Protein AF-A0A2D5W8J3-F1 (afdb_monomer)

pLDDT: mean 86.52, std 15.35, range [39.41, 98.69]

Sequence (83 aa):
MEKSTITQPERRVIHQTNNFLTLCLAHGELALDSEDDGERAEALATILEGAREMADWLAAHRRTLEALRRDRDRPLPPLDASA

Foldseek 3Di:
DDPPPQDPLNVVLVVLVVVLVVLCVVLVVQLVPDPDPVSNVVSVVSNVVSVVVNVVVVVVSVVVVVVVVCVVPDDDDPPPPPD

Mean predicted aligned error: 8.75 Å

Structure (mmCIF, N/CA/C/O backbone):
data_AF-A0A2D5W8J3-F1
#
_entry.id   AF-A0A2D5W8J3-F1
#
loop_
_atom_site.group_PDB
_atom_site.id
_atom_site.type_symbol
_atom_site.label_atom_id
_atom_site.label_alt_id
_atom_site.label_comp_id
_atom_site.label_asym_id
_atom_site.label_entity_id
_atom_site.label_seq_id
_atom_site.pdbx_PDB_ins_code
_atom_site.Cartn_x
_atom_site.Cartn_y
_atom_site.Cartn_z
_atom_site.occupancy
_atom_site.B_iso_or_equiv
_atom_site.auth_seq_id
_atom_site.auth_comp_id
_atom_site.auth_asym_id
_atom_site.auth_atom_id
_atom_site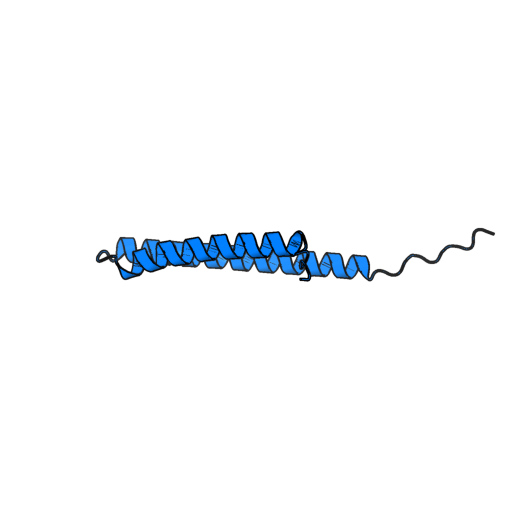.pdbx_PDB_model_num
ATOM 1 N N . MET A 1 1 ? 30.097 -17.809 -1.532 1.00 39.41 1 MET A N 1
ATOM 2 C CA . MET A 1 1 ? 28.906 -17.059 -1.085 1.00 39.41 1 MET A CA 1
ATOM 3 C C . MET A 1 1 ? 28.626 -16.011 -2.150 1.00 39.41 1 MET A C 1
ATOM 5 O O . MET A 1 1 ? 29.298 -14.986 -2.177 1.00 39.41 1 MET A O 1
ATOM 9 N N . GLU A 1 2 ? 27.774 -16.336 -3.121 1.00 43.03 2 GLU A N 1
ATOM 10 C CA . GLU A 1 2 ? 27.441 -15.423 -4.220 1.00 43.03 2 GLU A CA 1
ATOM 11 C C . GLU A 1 2 ? 26.689 -14.215 -3.656 1.00 43.03 2 GLU A C 1
ATOM 13 O O . GLU A 1 2 ? 25.608 -14.344 -3.085 1.00 43.03 2 GLU A O 1
ATOM 18 N N . LYS A 1 3 ? 27.285 -13.024 -3.763 1.00 46.41 3 LYS A N 1
ATOM 19 C CA . LYS A 1 3 ? 26.581 -11.771 -3.494 1.00 46.41 3 LYS A CA 1
ATOM 20 C C . LYS A 1 3 ? 25.647 -11.525 -4.675 1.00 46.41 3 LYS A C 1
ATOM 22 O O . LYS A 1 3 ? 26.090 -10.973 -5.678 1.00 46.41 3 LYS A O 1
ATOM 27 N N . SER A 1 4 ? 24.380 -11.927 -4.566 1.00 51.06 4 SER A N 1
ATOM 28 C CA . SER A 1 4 ? 23.340 -11.491 -5.505 1.00 51.06 4 SER A CA 1
ATOM 29 C C . SER A 1 4 ? 23.336 -9.966 -5.569 1.00 51.06 4 SER A C 1
ATOM 31 O O . SER A 1 4 ? 22.938 -9.277 -4.627 1.00 51.06 4 SER A O 1
ATOM 33 N N . THR A 1 5 ? 23.821 -9.423 -6.680 1.00 54.28 5 THR A N 1
ATOM 34 C CA . THR A 1 5 ? 23.783 -7.996 -6.983 1.00 54.28 5 THR A CA 1
ATOM 35 C C . THR A 1 5 ? 22.375 -7.637 -7.430 1.00 54.28 5 THR A C 1
ATOM 37 O O . THR A 1 5 ? 22.077 -7.659 -8.620 1.00 54.28 5 THR A O 1
ATOM 40 N N . ILE A 1 6 ? 21.508 -7.338 -6.461 1.00 60.62 6 ILE A N 1
ATOM 41 C CA . ILE A 1 6 ? 20.163 -6.811 -6.720 1.00 60.62 6 ILE A CA 1
ATOM 42 C C . ILE A 1 6 ? 20.298 -5.554 -7.584 1.00 60.62 6 ILE A C 1
ATOM 44 O O . ILE A 1 6 ? 21.002 -4.608 -7.202 1.00 60.62 6 ILE A O 1
ATOM 48 N N . THR A 1 7 ? 19.635 -5.546 -8.738 1.00 69.69 7 THR A N 1
ATOM 49 C CA . THR A 1 7 ? 19.691 -4.428 -9.685 1.00 69.69 7 THR A CA 1
ATOM 50 C C . THR A 1 7 ? 18.971 -3.194 -9.117 1.00 69.69 7 THR A C 1
ATOM 52 O O . THR A 1 7 ? 18.117 -3.290 -8.233 1.00 69.69 7 THR A O 1
ATOM 55 N N . GLN A 1 8 ? 19.309 -1.986 -9.583 1.00 72.94 8 GLN A N 1
ATOM 56 C CA . GLN A 1 8 ? 18.677 -0.747 -9.096 1.00 72.94 8 GLN A CA 1
ATOM 57 C C . GLN A 1 8 ? 17.130 -0.745 -9.224 1.00 72.94 8 GLN A C 1
ATOM 59 O O . GLN A 1 8 ? 16.472 -0.287 -8.285 1.00 72.94 8 GLN A O 1
ATOM 64 N N . PRO A 1 9 ? 16.523 -1.287 -10.305 1.00 73.88 9 PRO A N 1
ATOM 65 C CA . PRO A 1 9 ? 15.070 -1.454 -10.397 1.00 73.88 9 PRO A CA 1
ATOM 66 C C . PRO A 1 9 ? 14.493 -2.363 -9.305 1.00 73.88 9 PRO A C 1
ATOM 68 O O . PRO A 1 9 ? 13.518 -1.992 -8.655 1.00 73.88 9 PRO A O 1
ATOM 71 N N . GLU A 1 10 ? 15.128 -3.506 -9.039 1.00 78.19 10 GLU A N 1
ATOM 72 C CA . GLU A 1 10 ? 14.696 -4.446 -7.996 1.00 78.19 10 GLU A CA 1
ATOM 73 C C . GLU A 1 10 ? 14.776 -3.818 -6.600 1.00 78.19 10 GLU A C 1
ATOM 75 O O . GLU A 1 10 ? 13.839 -3.945 -5.814 1.00 78.19 10 GLU A O 1
ATOM 80 N N . ARG A 1 11 ? 15.841 -3.056 -6.302 1.00 84.44 11 ARG A N 1
ATOM 81 C CA . ARG A 1 11 ? 15.950 -2.316 -5.030 1.00 84.44 11 ARG A CA 1
ATOM 82 C C . ARG A 1 11 ? 14.791 -1.347 -4.825 1.00 84.44 11 ARG A C 1
ATOM 84 O O . ARG A 1 11 ? 14.292 -1.227 -3.709 1.00 84.44 11 ARG A O 1
ATOM 91 N N . ARG A 1 12 ? 14.358 -0.659 -5.886 1.00 86.94 12 ARG A N 1
ATOM 92 C CA . ARG A 1 12 ? 13.239 0.289 -5.816 1.00 86.94 12 ARG A CA 1
ATOM 93 C C . ARG A 1 12 ? 11.911 -0.422 -5.550 1.00 86.94 12 ARG A C 1
ATOM 95 O O . ARG A 1 12 ? 11.130 0.069 -4.742 1.00 86.94 12 ARG A O 1
ATOM 102 N N . VAL A 1 13 ? 11.679 -1.574 -6.184 1.00 90.19 13 VAL A N 1
ATOM 103 C CA . VAL A 1 13 ? 10.489 -2.410 -5.938 1.00 90.19 13 VAL A CA 1
ATOM 104 C C . VAL A 1 13 ? 10.470 -2.923 -4.503 1.00 90.19 13 VAL A C 1
ATOM 106 O O . VAL A 1 13 ? 9.449 -2.792 -3.831 1.00 90.19 13 VAL A O 1
ATOM 109 N N . ILE A 1 14 ? 11.597 -3.443 -4.010 1.00 91.12 14 ILE A N 1
ATOM 110 C CA . ILE A 1 14 ? 11.718 -3.916 -2.625 1.00 91.12 14 ILE A CA 1
ATOM 111 C C . ILE A 1 14 ? 11.427 -2.776 -1.648 1.00 91.12 14 ILE A C 1
ATOM 113 O O . ILE A 1 14 ? 10.632 -2.946 -0.731 1.00 91.12 14 ILE A O 1
ATOM 117 N N . HIS A 1 15 ? 12.022 -1.601 -1.866 1.00 92.50 15 HIS A N 1
ATOM 118 C CA . HIS A 1 15 ? 11.808 -0.451 -0.993 1.00 92.50 15 HIS A CA 1
ATOM 119 C C . HIS A 1 15 ? 10.334 -0.030 -0.938 1.00 92.50 15 HIS A C 1
ATOM 121 O O . HIS A 1 15 ? 9.793 0.107 0.155 1.00 92.50 15 HIS A O 1
ATOM 127 N N . GLN A 1 16 ? 9.659 0.097 -2.087 1.00 94.19 16 GLN A N 1
ATOM 128 C CA . GLN A 1 16 ? 8.241 0.476 -2.082 1.00 94.19 16 GLN A CA 1
ATOM 129 C C . GLN A 1 16 ? 7.328 -0.597 -1.510 1.00 94.19 16 GLN A C 1
ATOM 131 O O . GLN A 1 16 ? 6.378 -0.271 -0.804 1.00 94.19 16 GLN A O 1
ATOM 136 N N . THR A 1 17 ? 7.658 -1.868 -1.725 1.00 95.56 17 THR A N 1
ATOM 137 C CA . THR A 1 17 ? 6.934 -2.969 -1.085 1.00 95.56 17 THR A CA 1
ATOM 138 C C . THR A 1 17 ? 7.074 -2.898 0.435 1.00 95.56 17 THR A C 1
ATOM 140 O O . THR A 1 17 ? 6.076 -2.983 1.141 1.00 95.56 17 THR A O 1
ATOM 143 N N . ASN A 1 18 ? 8.282 -2.666 0.953 1.00 96.56 18 ASN A N 1
ATOM 144 C CA . ASN A 1 18 ? 8.515 -2.553 2.394 1.00 96.56 18 ASN A CA 1
ATOM 145 C C . ASN A 1 18 ? 7.798 -1.345 3.012 1.00 96.56 18 ASN A C 1
ATOM 147 O O . ASN A 1 18 ? 7.244 -1.462 4.105 1.00 96.56 18 ASN A O 1
ATOM 151 N N . ASN A 1 19 ? 7.773 -0.206 2.315 1.00 96.00 19 ASN A N 1
ATOM 152 C CA . ASN A 1 19 ? 7.044 0.977 2.773 1.00 96.00 19 ASN A CA 1
ATOM 153 C C . ASN A 1 19 ? 5.537 0.688 2.859 1.00 96.00 19 ASN A C 1
ATOM 155 O O . ASN A 1 19 ? 4.917 0.960 3.884 1.00 96.00 19 ASN A O 1
ATOM 159 N N . PHE A 1 20 ? 4.964 0.064 1.825 1.00 98.06 20 PHE A N 1
ATOM 160 C CA . PHE A 1 20 ? 3.551 -0.315 1.817 1.00 98.06 20 PHE A CA 1
ATOM 161 C C . PHE A 1 20 ? 3.210 -1.343 2.908 1.00 98.06 20 PHE A C 1
ATOM 163 O O . PHE A 1 20 ? 2.198 -1.203 3.590 1.00 98.06 20 PHE A O 1
ATOM 170 N N . LEU A 1 21 ? 4.070 -2.344 3.130 1.00 98.31 21 LEU A N 1
ATOM 171 C CA . LEU A 1 21 ? 3.881 -3.320 4.208 1.00 98.31 21 LEU A CA 1
ATOM 172 C C . LEU A 1 21 ? 3.941 -2.667 5.591 1.00 98.31 21 LEU A C 1
ATOM 174 O O . LEU A 1 21 ? 3.128 -3.000 6.445 1.00 98.31 21 LEU A O 1
ATOM 178 N N . THR A 1 22 ? 4.853 -1.715 5.800 1.00 98.38 22 THR A N 1
ATOM 179 C CA . THR A 1 22 ? 4.927 -0.945 7.053 1.00 98.38 22 THR A CA 1
ATOM 180 C C . THR A 1 22 ? 3.618 -0.206 7.324 1.00 98.38 22 THR A C 1
ATOM 182 O O . THR A 1 22 ? 3.093 -0.286 8.431 1.00 98.38 22 THR A O 1
ATOM 185 N N . LEU A 1 23 ? 3.058 0.455 6.303 1.00 98.25 23 LEU A N 1
ATOM 186 C CA . LEU A 1 23 ? 1.756 1.119 6.394 1.00 98.25 23 LEU A CA 1
ATOM 187 C C . LEU A 1 23 ? 0.647 0.117 6.744 1.00 98.25 23 LEU A C 1
ATOM 189 O O . LEU A 1 23 ? -0.124 0.351 7.671 1.00 98.25 23 LEU A O 1
ATOM 193 N N . CYS A 1 24 ? 0.589 -1.021 6.045 1.00 98.50 24 CYS A N 1
ATOM 194 C CA . CYS A 1 24 ? -0.434 -2.040 6.286 1.00 98.50 24 CYS A CA 1
ATOM 195 C C . CYS A 1 24 ? -0.379 -2.610 7.702 1.00 98.50 24 CYS A C 1
ATOM 197 O O . CYS A 1 24 ? -1.426 -2.819 8.305 1.00 98.50 24 CYS A O 1
ATOM 199 N N . LEU A 1 25 ? 0.821 -2.876 8.221 1.00 98.44 25 LEU A N 1
ATOM 200 C CA . LEU A 1 25 ? 0.993 -3.419 9.565 1.00 98.44 25 LEU A CA 1
ATOM 201 C C . LEU A 1 25 ? 0.560 -2.401 10.620 1.00 98.44 25 LEU A C 1
ATOM 203 O O . LEU A 1 25 ? -0.290 -2.719 11.442 1.00 98.44 25 LEU A O 1
ATOM 207 N N . ALA A 1 26 ? 1.050 -1.161 10.535 1.00 97.81 26 ALA A N 1
ATOM 208 C CA . ALA A 1 26 ? 0.732 -0.127 11.517 1.00 97.81 26 ALA A CA 1
ATOM 209 C C . ALA A 1 26 ? -0.774 0.175 11.587 1.00 97.81 26 ALA A C 1
ATOM 211 O O . ALA A 1 26 ? -1.361 0.195 12.666 1.00 97.81 26 ALA A O 1
ATOM 212 N N . HIS A 1 27 ? -1.422 0.375 10.437 1.00 98.12 27 HIS A N 1
ATOM 213 C CA . HIS A 1 27 ? -2.855 0.672 10.410 1.00 98.12 27 HIS A CA 1
ATOM 214 C C . HIS A 1 27 ? -3.722 -0.577 10.601 1.00 98.12 27 HIS A C 1
ATOM 216 O O . HIS A 1 27 ? -4.849 -0.470 11.072 1.00 98.12 27 HIS A O 1
ATOM 222 N N . GLY A 1 28 ? -3.218 -1.764 10.256 1.00 98.12 28 GLY A N 1
ATOM 223 C CA . GLY A 1 28 ? -3.919 -3.023 10.491 1.00 98.12 28 GLY A CA 1
ATOM 224 C C . GLY A 1 28 ? -4.011 -3.338 11.980 1.00 98.12 28 GLY A C 1
ATOM 225 O O . GLY A 1 28 ? -5.090 -3.672 12.459 1.00 98.12 28 GLY A O 1
ATOM 226 N N . GLU A 1 29 ? -2.909 -3.164 12.710 1.00 97.94 29 GLU A N 1
ATOM 227 C CA . GLU A 1 29 ? -2.876 -3.269 14.173 1.00 97.94 29 GLU A CA 1
ATOM 228 C C . GLU A 1 29 ? -3.807 -2.228 14.812 1.00 97.94 29 GLU A C 1
ATOM 230 O O . GLU A 1 29 ? -4.684 -2.596 15.589 1.00 97.94 29 GLU A O 1
ATOM 235 N N . LEU A 1 30 ? -3.729 -0.960 14.382 1.00 96.06 30 LEU A N 1
ATOM 236 C CA . LEU A 1 30 ? -4.622 0.105 14.860 1.00 96.06 30 LEU A CA 1
ATOM 237 C C . LEU A 1 30 ? -6.110 -0.235 14.655 1.00 96.06 30 LEU A C 1
ATOM 239 O O . LEU A 1 30 ? -6.925 -0.035 15.551 1.00 96.06 30 LEU A O 1
ATOM 243 N N . ALA A 1 31 ? -6.475 -0.760 13.483 1.00 96.94 31 ALA A N 1
ATOM 244 C CA . ALA A 1 31 ? -7.857 -1.121 13.173 1.00 96.94 31 ALA A CA 1
ATOM 245 C C . ALA A 1 31 ? -8.376 -2.282 14.037 1.00 96.94 31 ALA A C 1
ATOM 247 O O . ALA A 1 31 ? -9.560 -2.314 14.378 1.00 96.94 31 ALA A O 1
ATOM 248 N N . LEU A 1 32 ? -7.512 -3.252 14.350 1.00 97.19 32 LEU A N 1
ATOM 249 C CA . LEU A 1 32 ? -7.866 -4.411 15.170 1.00 97.19 32 LEU A CA 1
ATOM 250 C C . LEU A 1 32 ? -8.006 -4.045 16.650 1.00 97.19 32 LEU A C 1
ATOM 252 O O . LEU A 1 32 ? -8.903 -4.572 17.307 1.00 97.19 32 LEU A O 1
ATOM 256 N N . ASP A 1 33 ? -7.156 -3.144 17.142 1.00 96.75 33 ASP A N 1
ATOM 257 C CA . ASP A 1 33 ? -7.119 -2.747 18.552 1.00 96.75 33 ASP A CA 1
ATOM 258 C C . ASP A 1 33 ? -8.108 -1.620 18.893 1.00 96.75 33 ASP A C 1
ATOM 260 O O . ASP A 1 33 ? -8.439 -1.428 20.064 1.00 96.75 33 ASP A O 1
ATOM 264 N N . SER A 1 34 ? -8.591 -0.862 17.901 1.00 94.00 34 SER A N 1
ATOM 265 C CA . SER A 1 34 ? -9.493 0.264 18.155 1.00 94.00 34 SER A CA 1
ATOM 266 C C . SER A 1 34 ? -10.907 -0.194 18.528 1.00 94.00 34 SER A C 1
ATOM 268 O O . SER A 1 34 ? -11.547 -0.979 17.819 1.00 94.00 34 SER A O 1
ATOM 270 N N . GLU A 1 35 ? -11.425 0.355 19.627 1.00 96.06 35 GLU A N 1
ATOM 271 C CA . GLU A 1 35 ? -12.824 0.228 20.052 1.00 96.06 35 GLU A CA 1
ATOM 272 C C . GLU A 1 35 ? -13.736 1.276 19.383 1.00 96.06 35 GLU A C 1
ATOM 274 O O . GLU A 1 35 ? -14.959 1.126 19.412 1.00 96.06 35 GLU A O 1
ATOM 279 N N . ASP A 1 36 ? -13.158 2.304 18.751 1.00 96.94 36 ASP A N 1
ATOM 280 C CA . ASP A 1 36 ? -13.880 3.361 18.044 1.00 96.94 36 ASP A CA 1
ATOM 281 C C . ASP A 1 36 ? -14.052 3.002 16.559 1.00 96.94 36 ASP A C 1
ATOM 283 O O . ASP A 1 36 ? -13.094 2.791 15.811 1.00 96.94 36 ASP A O 1
ATOM 287 N N . ASP A 1 37 ? -15.306 2.926 16.106 1.00 96.12 37 ASP A N 1
ATOM 288 C CA . ASP A 1 37 ? -15.615 2.563 14.720 1.00 96.12 37 ASP A CA 1
ATOM 289 C C . ASP A 1 37 ? -15.109 3.604 13.703 1.00 96.12 37 ASP A C 1
ATOM 291 O O . ASP A 1 37 ? -14.839 3.251 12.552 1.00 96.12 37 ASP A O 1
ATOM 295 N N . GLY A 1 38 ? -14.968 4.871 14.105 1.00 97.00 38 GLY A N 1
ATOM 296 C CA . GLY A 1 38 ? -14.426 5.947 13.279 1.00 97.00 38 GLY A CA 1
ATOM 297 C C . GLY A 1 38 ? -12.924 5.794 13.060 1.00 97.00 38 GLY A C 1
ATOM 298 O O . GLY A 1 38 ? -12.480 5.765 11.912 1.00 97.00 38 GLY A O 1
ATOM 299 N N . GLU A 1 39 ? -12.158 5.610 14.134 1.00 96.81 39 GLU A N 1
ATOM 300 C CA . GLU A 1 39 ? -10.716 5.339 14.060 1.00 96.81 39 GLU A CA 1
ATOM 301 C C . GLU A 1 39 ? -10.426 4.048 13.285 1.00 96.81 39 GLU A C 1
ATOM 303 O O . GLU A 1 39 ? -9.535 4.010 12.431 1.00 96.81 39 GLU A O 1
ATOM 308 N N . ARG A 1 40 ? -11.223 2.993 13.508 1.00 98.06 40 ARG A N 1
ATOM 309 C CA . ARG A 1 40 ? -11.120 1.749 12.735 1.00 98.06 40 ARG A CA 1
ATOM 310 C C 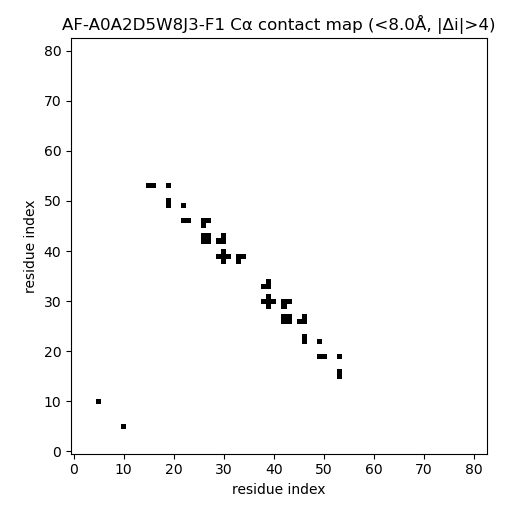. ARG A 1 40 ? -11.358 1.992 11.247 1.00 98.06 40 ARG A C 1
ATOM 312 O O . ARG A 1 40 ? -10.602 1.493 10.410 1.00 98.06 40 ARG A O 1
ATOM 319 N N . ALA A 1 41 ? -12.408 2.735 10.898 1.00 98.19 41 ALA A N 1
ATOM 320 C CA . ALA A 1 41 ? -12.718 3.048 9.508 1.00 98.19 41 ALA A CA 1
ATOM 321 C C . ALA A 1 41 ? -11.609 3.882 8.850 1.00 98.19 41 ALA A C 1
ATOM 323 O O . ALA A 1 41 ? -11.253 3.611 7.703 1.00 98.19 41 ALA A O 1
ATOM 324 N N . GLU A 1 42 ? -11.030 4.844 9.567 1.00 98.25 42 GLU A N 1
ATOM 325 C CA . GLU A 1 42 ? -9.917 5.669 9.088 1.00 98.25 42 GLU A CA 1
ATOM 326 C C . GLU A 1 42 ? -8.645 4.841 8.854 1.00 98.25 42 GLU A C 1
ATOM 328 O O . GLU A 1 42 ? -8.001 4.951 7.804 1.00 98.25 42 GLU A O 1
ATOM 333 N N . ALA A 1 43 ? -8.319 3.939 9.781 1.00 98.25 43 ALA A N 1
ATOM 334 C CA . ALA A 1 43 ? -7.194 3.025 9.644 1.00 98.25 43 ALA A CA 1
ATOM 335 C C . ALA A 1 43 ? -7.344 2.124 8.404 1.00 98.25 43 ALA A C 1
ATOM 337 O O . ALA A 1 43 ? -6.436 2.029 7.575 1.00 98.25 43 ALA A O 1
ATOM 338 N N . LEU A 1 44 ? -8.524 1.523 8.214 1.00 98.50 44 LEU A N 1
ATOM 339 C CA . LEU A 1 44 ? -8.825 0.703 7.037 1.00 98.50 44 LEU A CA 1
ATOM 340 C C . LEU A 1 44 ? -8.831 1.521 5.736 1.00 98.50 44 LEU A C 1
ATOM 342 O O . LEU A 1 44 ? -8.358 1.034 4.705 1.00 98.50 44 LEU A O 1
ATOM 346 N N . ALA A 1 45 ? -9.335 2.757 5.768 1.00 98.50 45 ALA A N 1
ATOM 347 C CA . ALA A 1 45 ? -9.310 3.658 4.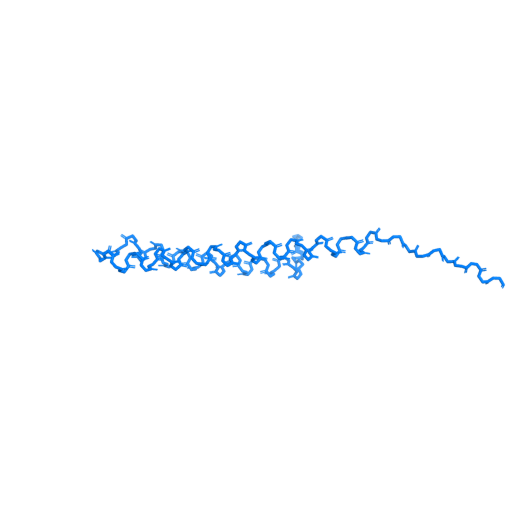619 1.00 98.50 45 ALA A CA 1
ATOM 348 C C . ALA A 1 45 ? -7.873 3.984 4.193 1.00 98.50 45 ALA A C 1
ATOM 350 O O . ALA A 1 45 ? -7.567 3.926 3.001 1.00 98.50 45 ALA A O 1
ATOM 351 N N . THR A 1 46 ? -6.980 4.216 5.158 1.00 98.44 46 THR A N 1
ATOM 352 C CA . THR A 1 46 ? -5.555 4.472 4.904 1.00 98.44 46 THR A CA 1
ATOM 353 C C . THR A 1 46 ? -4.879 3.273 4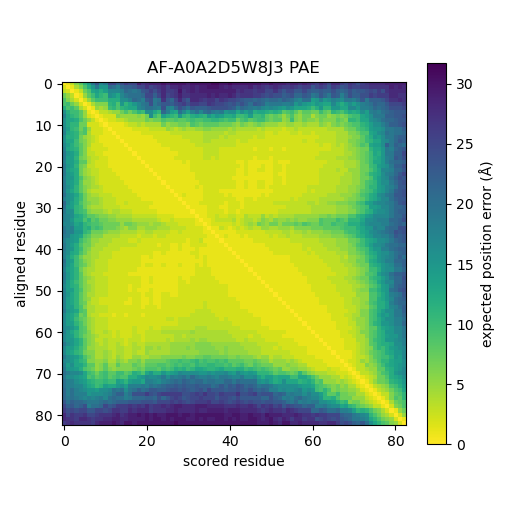.231 1.00 98.44 46 THR A C 1
ATOM 355 O O . THR A 1 46 ? -4.146 3.431 3.253 1.00 98.44 46 THR A O 1
ATOM 358 N N . ILE A 1 47 ? -5.171 2.048 4.688 1.00 98.69 47 ILE A N 1
ATOM 359 C CA . ILE A 1 47 ? -4.672 0.818 4.045 1.00 98.69 47 ILE A CA 1
ATOM 360 C C . ILE A 1 47 ? -5.179 0.710 2.604 1.00 98.69 47 ILE A C 1
ATOM 362 O O . ILE A 1 47 ? -4.409 0.391 1.694 1.00 98.69 47 ILE A O 1
ATOM 366 N N . LEU A 1 48 ? -6.471 0.968 2.382 1.00 98.62 48 LEU A N 1
ATOM 367 C CA . LEU A 1 48 ? -7.078 0.890 1.055 1.00 98.62 48 LEU A CA 1
ATOM 368 C C . LEU A 1 48 ? -6.473 1.913 0.086 1.00 98.62 48 LEU A C 1
ATOM 370 O O . LEU A 1 48 ? -6.244 1.587 -1.080 1.00 98.62 48 LEU A O 1
ATOM 374 N N . GLU A 1 49 ? -6.214 3.133 0.551 1.00 98.44 49 GLU A N 1
ATOM 375 C CA . GLU A 1 49 ? -5.549 4.170 -0.236 1.00 98.44 49 GLU A CA 1
ATOM 376 C C . GLU A 1 49 ? -4.126 3.751 -0.612 1.00 98.44 49 GLU A C 1
ATOM 378 O O . GLU A 1 49 ? -3.811 3.676 -1.803 1.00 98.44 49 GLU A O 1
ATOM 383 N N . GLY A 1 50 ? -3.313 3.331 0.363 1.00 98.19 50 GLY A N 1
ATOM 384 C CA . GL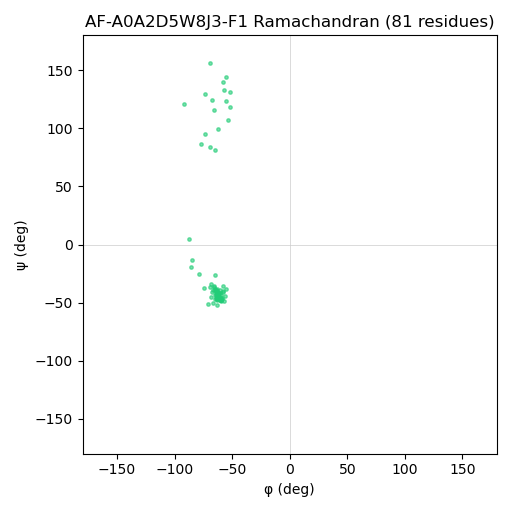Y A 1 50 ? -1.959 2.838 0.099 1.00 98.19 50 GLY A CA 1
ATOM 385 C C . GLY A 1 50 ? -1.934 1.649 -0.872 1.00 98.19 50 GLY A C 1
ATOM 386 O O . GLY A 1 50 ? -1.046 1.546 -1.721 1.00 98.19 50 GLY A O 1
ATOM 387 N N . ALA A 1 51 ? -2.936 0.765 -0.810 1.00 98.44 51 ALA A N 1
ATOM 388 C CA . ALA A 1 51 ? -3.047 -0.373 -1.720 1.00 98.44 51 ALA A CA 1
ATOM 389 C C . ALA A 1 51 ? -3.323 0.066 -3.166 1.00 98.44 51 ALA A C 1
ATOM 391 O O . ALA A 1 51 ? -2.756 -0.502 -4.104 1.00 98.44 51 ALA A O 1
ATOM 392 N N . ARG A 1 52 ? -4.169 1.087 -3.357 1.00 98.38 52 ARG A N 1
ATOM 393 C CA . ARG A 1 52 ? -4.447 1.674 -4.677 1.00 98.38 52 ARG A CA 1
ATOM 394 C C . ARG A 1 52 ? -3.202 2.340 -5.251 1.00 98.38 52 ARG A C 1
ATOM 396 O O . ARG A 1 52 ? -2.838 2.047 -6.388 1.00 98.38 52 ARG A O 1
ATOM 403 N N . GLU A 1 53 ? -2.506 3.143 -4.451 1.00 97.88 53 GLU A N 1
ATOM 404 C CA . GLU A 1 53 ? -1.259 3.789 -4.871 1.00 97.88 53 GLU A CA 1
ATOM 405 C C . GLU A 1 53 ? -0.188 2.767 -5.270 1.00 97.88 53 GLU A C 1
ATOM 407 O O . GLU A 1 53 ? 0.464 2.911 -6.308 1.00 97.88 53 GLU A O 1
ATOM 412 N N . MET A 1 54 ? -0.030 1.693 -4.490 1.00 97.69 54 MET A N 1
ATOM 413 C CA . MET A 1 54 ? 0.924 0.630 -4.802 1.00 97.69 54 MET A CA 1
ATOM 414 C C . MET A 1 54 ? 0.544 -0.114 -6.090 1.00 97.69 54 MET A C 1
ATOM 416 O O . MET A 1 54 ? 1.419 -0.427 -6.903 1.00 97.69 54 MET A O 1
ATOM 420 N N . ALA A 1 55 ? -0.748 -0.371 -6.320 1.00 97.25 55 ALA A N 1
ATOM 421 C CA . ALA A 1 55 ? -1.228 -0.992 -7.553 1.00 97.25 55 ALA A CA 1
ATOM 422 C C . ALA A 1 55 ? -0.940 -0.116 -8.786 1.00 97.25 55 ALA A C 1
ATOM 424 O O . ALA A 1 55 ? -0.409 -0.614 -9.787 1.00 97.25 55 ALA A O 1
ATOM 425 N N . ASP A 1 56 ? -1.213 1.186 -8.698 1.00 97.38 56 ASP A N 1
ATOM 426 C CA . ASP A 1 56 ? -0.928 2.148 -9.765 1.00 97.38 56 ASP A CA 1
ATOM 427 C C . ASP A 1 56 ? 0.574 2.261 -10.034 1.00 97.38 56 ASP A C 1
ATOM 429 O O . ASP A 1 56 ? 1.019 2.225 -11.192 1.00 97.38 56 ASP A O 1
ATOM 433 N N . TRP A 1 57 ? 1.375 2.317 -8.968 1.00 95.81 57 TRP A N 1
ATOM 434 C CA . TRP A 1 57 ? 2.828 2.350 -9.059 1.00 95.81 57 TRP A CA 1
ATOM 435 C C . TRP A 1 57 ? 3.386 1.094 -9.737 1.00 95.81 57 TRP A C 1
ATOM 437 O O . TRP A 1 57 ? 4.200 1.203 -10.659 1.00 95.81 57 TRP A O 1
ATOM 447 N N . LEU A 1 58 ? 2.916 -0.098 -9.354 1.00 94.25 58 LEU A N 1
ATOM 448 C CA . LEU A 1 58 ? 3.316 -1.368 -9.968 1.00 94.25 58 LEU A CA 1
ATOM 449 C C . LEU A 1 58 ? 2.912 -1.440 -11.444 1.00 94.25 58 LEU A C 1
ATOM 451 O O . LEU A 1 58 ? 3.711 -1.867 -12.283 1.00 94.25 58 LEU A O 1
ATOM 455 N N . ALA A 1 59 ? 1.703 -0.991 -11.789 1.00 94.31 59 ALA A N 1
ATOM 456 C CA . ALA A 1 59 ? 1.241 -0.955 -13.171 1.00 94.31 59 ALA A CA 1
ATOM 457 C C . ALA A 1 59 ? 2.110 -0.025 -14.033 1.00 94.31 59 ALA A C 1
ATOM 459 O O . ALA A 1 59 ? 2.488 -0.393 -15.150 1.00 94.31 59 ALA A O 1
ATOM 460 N N . ALA A 1 60 ? 2.466 1.153 -13.514 1.00 92.19 60 ALA A N 1
ATOM 461 C CA . ALA A 1 60 ? 3.389 2.075 -14.171 1.00 92.19 60 ALA A CA 1
ATOM 462 C C . ALA A 1 60 ? 4.799 1.483 -14.299 1.00 92.19 60 ALA A C 1
ATOM 464 O O . ALA A 1 60 ? 5.404 1.555 -15.369 1.00 92.19 60 ALA A O 1
ATOM 465 N N . HIS A 1 61 ? 5.302 0.841 -13.244 1.00 90.62 61 HIS A N 1
ATOM 466 C CA . HIS A 1 61 ? 6.618 0.212 -13.247 1.00 90.62 61 HIS A CA 1
ATOM 467 C C . HIS A 1 61 ? 6.708 -0.916 -14.282 1.00 90.62 61 HIS A C 1
ATOM 469 O O . HIS A 1 61 ? 7.667 -0.966 -15.053 1.00 90.62 61 HIS A O 1
ATOM 475 N N . ARG A 1 62 ? 5.675 -1.766 -14.377 1.00 90.00 62 ARG A N 1
ATOM 476 C CA . ARG A 1 62 ? 5.580 -2.821 -15.396 1.00 90.00 62 ARG A CA 1
ATOM 477 C C . ARG A 1 62 ? 5.660 -2.250 -16.813 1.00 90.00 62 ARG A C 1
ATOM 479 O O . ARG A 1 62 ? 6.474 -2.728 -17.597 1.00 90.00 62 ARG A O 1
ATOM 486 N N . ARG A 1 63 ? 4.885 -1.200 -17.122 1.00 91.50 63 ARG A N 1
ATOM 487 C CA . ARG A 1 63 ? 4.924 -0.539 -18.443 1.00 91.50 63 ARG A CA 1
ATOM 488 C C . ARG A 1 63 ? 6.321 -0.010 -18.779 1.00 91.50 63 ARG A C 1
ATOM 490 O O . ARG A 1 63 ? 6.780 -0.173 -19.905 1.00 91.50 63 ARG A O 1
ATOM 497 N N . THR A 1 64 ? 7.015 0.577 -17.804 1.00 88.06 64 THR A N 1
ATOM 498 C CA . THR A 1 64 ? 8.394 1.058 -17.981 1.00 88.06 64 THR A CA 1
ATOM 499 C C . THR A 1 64 ? 9.362 -0.087 -18.275 1.00 88.06 64 THR A C 1
ATOM 501 O O . THR A 1 64 ? 10.161 0.011 -19.202 1.00 88.06 64 THR A O 1
ATOM 504 N N . LEU A 1 65 ? 9.283 -1.195 -17.531 1.00 86.31 65 LEU A N 1
ATOM 505 C CA . LEU A 1 65 ? 10.135 -2.364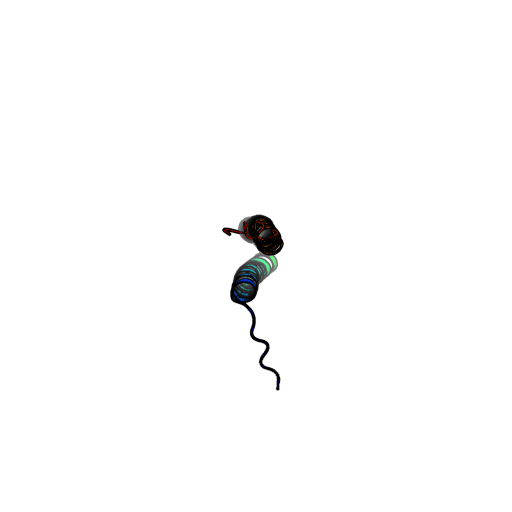 -17.771 1.00 86.31 65 LEU A CA 1
ATOM 506 C C . LEU A 1 65 ? 9.870 -3.000 -19.143 1.00 86.31 65 LEU A C 1
ATOM 508 O O . LEU A 1 65 ? 10.809 -3.409 -19.823 1.00 86.31 65 LEU A O 1
ATOM 512 N N . GLU A 1 66 ? 8.610 -3.066 -19.572 1.00 88.88 66 GLU A N 1
ATOM 513 C CA . GLU A 1 66 ? 8.233 -3.542 -20.906 1.00 88.88 66 GLU A CA 1
ATOM 514 C C . GLU A 1 66 ? 8.776 -2.633 -22.016 1.00 88.88 66 GLU A C 1
ATOM 516 O O . GLU A 1 66 ? 9.294 -3.136 -23.013 1.00 88.88 66 GLU A O 1
ATOM 521 N N . ALA A 1 67 ? 8.714 -1.310 -21.838 1.00 86.12 67 ALA A N 1
ATOM 522 C CA . ALA A 1 67 ? 9.282 -0.351 -22.783 1.00 86.12 67 ALA A CA 1
ATOM 523 C C . ALA A 1 67 ? 10.808 -0.502 -22.905 1.00 86.12 67 ALA A C 1
ATOM 525 O O . ALA A 1 67 ? 11.325 -0.575 -24.017 1.00 86.12 67 ALA A O 1
ATOM 526 N N . LEU A 1 68 ? 11.516 -0.638 -21.777 1.00 84.06 68 LEU A N 1
ATOM 527 C CA . LEU A 1 68 ? 12.967 -0.863 -21.758 1.00 84.06 68 LEU A CA 1
ATOM 528 C C . LEU A 1 68 ? 13.363 -2.187 -22.429 1.00 84.06 68 LEU A C 1
ATOM 530 O O . LEU A 1 68 ? 14.372 -2.244 -23.126 1.00 84.06 68 LEU A O 1
ATOM 534 N N . ARG A 1 69 ? 12.570 -3.253 -22.250 1.00 82.69 69 ARG A N 1
ATOM 535 C CA . ARG A 1 69 ? 12.790 -4.532 -22.947 1.00 82.69 69 ARG A CA 1
ATOM 536 C C . ARG A 1 69 ? 12.639 -4.381 -24.459 1.00 82.69 69 ARG A C 1
ATOM 538 O O . ARG A 1 69 ? 13.519 -4.811 -25.192 1.00 82.69 69 ARG A O 1
ATOM 545 N N . ARG A 1 70 ? 11.568 -3.724 -24.919 1.00 82.06 70 ARG A N 1
ATOM 546 C CA . ARG A 1 70 ? 11.334 -3.486 -26.354 1.00 82.06 70 ARG A CA 1
ATOM 547 C C . ARG A 1 70 ? 12.448 -2.673 -27.007 1.00 82.06 70 ARG A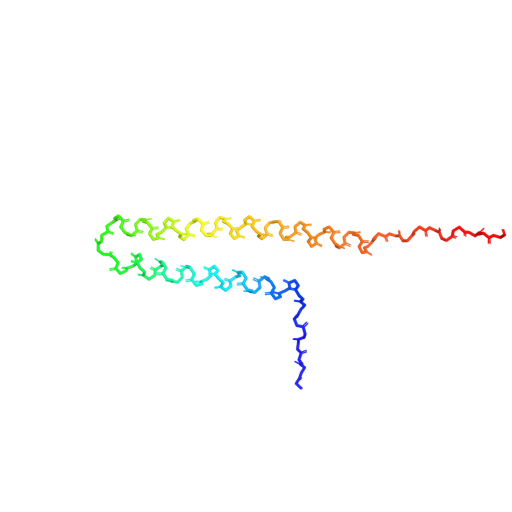 C 1
ATOM 549 O O . ARG A 1 70 ? 12.802 -2.962 -28.141 1.00 82.06 70 ARG A O 1
ATOM 556 N N . ASP A 1 71 ? 12.983 -1.674 -26.308 1.00 78.25 71 ASP A N 1
ATOM 557 C CA . ASP A 1 71 ? 14.086 -0.859 -26.828 1.00 78.25 71 ASP A CA 1
ATOM 558 C C . ASP A 1 71 ? 15.394 -1.661 -26.913 1.00 78.25 71 ASP A C 1
ATOM 560 O O . ASP A 1 71 ? 16.127 -1.556 -27.892 1.00 78.25 71 ASP A O 1
ATOM 564 N N . ARG A 1 72 ? 15.643 -2.555 -25.944 1.00 75.00 72 ARG A N 1
ATOM 565 C CA . ARG A 1 72 ? 16.794 -3.470 -25.971 1.00 75.00 72 ARG A CA 1
ATOM 566 C C . ARG A 1 72 ? 16.719 -4.496 -27.103 1.00 75.00 72 ARG A C 1
ATOM 568 O O . ARG A 1 72 ? 17.747 -4.853 -27.666 1.00 75.00 72 ARG A O 1
ATOM 575 N N . ASP A 1 73 ? 15.518 -4.970 -27.415 1.00 78.19 73 ASP A N 1
ATOM 576 C CA . ASP A 1 73 ? 15.283 -5.975 -28.456 1.00 78.19 73 ASP A CA 1
ATOM 577 C C . ASP A 1 73 ? 15.087 -5.339 -29.852 1.00 78.19 73 ASP A C 1
ATOM 579 O O . ASP A 1 73 ? 14.793 -6.037 -30.826 1.00 78.19 73 ASP A O 1
ATOM 583 N N . ARG A 1 74 ? 15.251 -4.011 -29.975 1.00 75.50 74 ARG A N 1
ATOM 584 C CA . ARG A 1 74 ? 15.163 -3.297 -31.250 1.00 75.50 74 ARG A CA 1
ATOM 585 C C . ARG A 1 74 ? 16.345 -3.697 -32.146 1.00 75.50 74 ARG A C 1
ATOM 587 O O . ARG A 1 74 ? 17.493 -3.516 -31.737 1.00 75.50 74 ARG A O 1
ATOM 594 N N . PRO A 1 75 ? 16.104 -4.194 -33.374 1.00 72.62 75 PRO A N 1
ATOM 595 C CA . PRO A 1 75 ? 17.182 -4.488 -34.309 1.00 72.62 75 PRO A CA 1
ATOM 596 C C . PRO A 1 75 ? 18.015 -3.230 -34.555 1.00 72.62 75 PRO A C 1
ATOM 598 O O . PRO A 1 75 ? 17.453 -2.158 -34.805 1.00 72.62 75 PRO A O 1
ATOM 601 N N . LEU A 1 76 ? 19.343 -3.361 -34.493 1.00 74.25 76 LEU A N 1
ATOM 602 C CA . LEU A 1 76 ? 20.227 -2.288 -34.933 1.00 74.25 76 LEU A CA 1
ATOM 603 C C . LEU A 1 76 ? 19.911 -1.975 -36.403 1.00 74.25 76 LEU A C 1
ATOM 605 O O . LEU A 1 76 ? 19.661 -2.909 -37.176 1.00 74.25 76 LEU A O 1
ATOM 609 N N . PRO A 1 77 ? 19.894 -0.690 -36.800 1.00 72.38 77 PRO A N 1
ATOM 610 C CA . PRO A 1 77 ? 19.770 -0.350 -38.207 1.00 72.38 77 PRO A CA 1
ATOM 611 C C . PRO A 1 77 ? 20.886 -1.060 -38.986 1.00 72.38 77 PRO A C 1
ATOM 613 O O . PRO A 1 77 ? 21.987 -1.224 -38.443 1.00 72.38 77 PRO A O 1
ATOM 616 N N . PRO A 1 78 ? 20.613 -1.522 -40.221 1.00 71.38 78 PRO A N 1
ATOM 617 C CA . PRO A 1 78 ? 21.654 -2.100 -41.053 1.00 71.38 78 PRO A CA 1
ATOM 618 C C . PRO A 1 78 ? 22.812 -1.109 -41.108 1.00 71.38 78 PRO A C 1
ATOM 620 O O . PRO A 1 78 ? 22.603 0.091 -41.289 1.00 71.38 78 PRO A O 1
ATOM 623 N N . LEU A 1 79 ? 24.026 -1.608 -40.875 1.00 72.69 79 LEU A N 1
ATOM 624 C CA . LEU A 1 79 ? 25.225 -0.834 -41.144 1.00 72.69 79 LEU A CA 1
ATOM 625 C C . LEU A 1 79 ? 25.201 -0.591 -42.646 1.00 72.69 79 LEU A C 1
ATOM 627 O O . LEU A 1 79 ? 25.511 -1.504 -43.413 1.00 72.69 79 LEU A O 1
ATOM 631 N N . ASP A 1 80 ? 24.749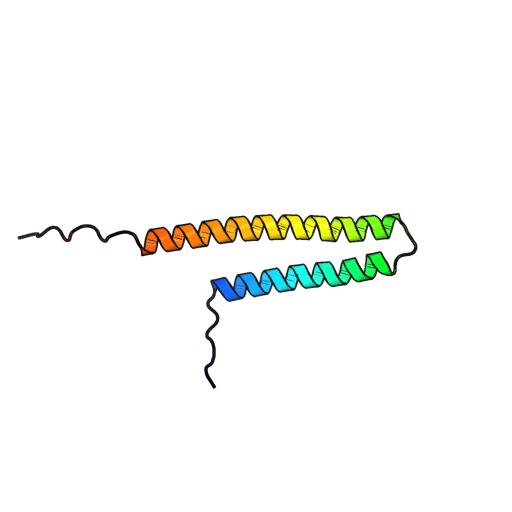 0.591 -43.060 1.00 67.38 80 ASP A N 1
ATOM 632 C CA . ASP A 1 80 ? 24.888 1.009 -44.441 1.00 67.38 80 ASP A CA 1
ATOM 633 C C . ASP A 1 80 ? 26.359 0.817 -44.795 1.00 67.38 80 ASP A C 1
ATOM 635 O O . ASP A 1 80 ? 27.264 1.359 -44.148 1.00 67.38 80 ASP A O 1
ATOM 639 N N . ALA A 1 81 ? 26.577 -0.055 -45.775 1.00 58.91 81 ALA A N 1
ATOM 640 C CA . ALA A 1 81 ? 27.856 -0.264 -46.407 1.00 58.91 81 ALA A CA 1
ATOM 641 C C . ALA A 1 81 ? 28.216 1.039 -47.126 1.00 58.91 81 ALA A C 1
ATOM 643 O O . ALA A 1 81 ? 27.980 1.188 -48.322 1.00 58.91 81 ALA A O 1
ATOM 644 N N . SER A 1 82 ? 28.744 2.003 -46.377 1.00 57.03 82 SER A N 1
ATOM 645 C CA . SER A 1 82 ? 29.480 3.129 -46.932 1.00 57.03 82 SER A CA 1
ATOM 646 C C . SER A 1 82 ? 30.790 2.570 -47.484 1.00 57.03 82 SER A C 1
ATOM 648 O O . SER A 1 82 ? 31.795 2.485 -46.775 1.00 57.03 82 SER A O 1
ATOM 650 N N . ALA A 1 83 ? 30.694 2.076 -48.719 1.00 49.09 83 ALA A N 1
ATOM 651 C CA . ALA A 1 83 ? 31.795 1.886 -49.652 1.00 49.09 83 ALA A CA 1
ATOM 652 C C . ALA A 1 83 ? 32.262 3.238 -50.208 1.00 49.09 83 ALA A C 1
ATOM 654 O O . ALA A 1 83 ? 31.421 4.165 -50.292 1.00 49.09 83 ALA A O 1
#

Nearest PDB structures (foldseek):
  8cwy-assembly1_R  TM=7.148E-01  e=3.943E-01  synthetic construct
  5l89-assembly3_Z  TM=5.592E-01  e=3.705E-01  Rhodospirillum rubrum
  6sv1-assembly2_N  TM=5.671E-01  e=4.750E-01  Rhodospirillum rubrum
  3k6c-assembly1_A  TM=5.861E-01  e=9.403E-01  Nitrosomonas europaea

Solvent-accessible surface area (backbone atoms only — not comparable to full-atom values): 4844 Å² total; per-residue (Å²): 133,86,78,80,77,76,47,74,70,55,51,52,52,52,50,52,51,51,53,52,50,52,50,41,52,58,29,48,52,49,30,72,71,44,88,46,72,65,61,21,49,51,24,51,49,52,40,53,50,54,51,50,54,50,52,52,50,49,55,52,50,50,53,51,55,52,50,53,50,53,61,70,69,49,79,75,76,79,78,74,81,83,121

Secondary structure (DSSP, 8-state):
-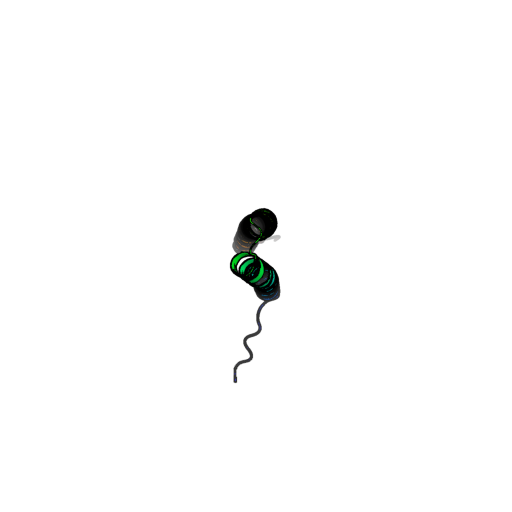------HHHHHHHHHHHHHHHHHHHHHHHHHH---HHHHHHHHHHHHHHHHHHHHHHHHHHHHHHHHHHHHTSPPPP-----

Radius of gyration: 21.63 Å; Cα contacts (8 Å, |Δi|>4): 27; chains: 1; bounding box: 47×23×70 Å